Protein AF-A0A6G1G464-F1 (afdb_monomer)

Mean predicted aligned error: 13.43 Å

Structure (mmCIF, N/CA/C/O backbone):
data_AF-A0A6G1G464-F1
#
_entry.id   AF-A0A6G1G464-F1
#
loop_
_atom_site.group_PDB
_atom_site.id
_atom_site.type_symbol
_atom_site.label_atom_id
_atom_site.label_alt_id
_atom_site.label_comp_id
_atom_site.label_asym_id
_atom_site.label_entity_id
_atom_site.label_seq_id
_atom_site.pdbx_PDB_ins_code
_atom_site.Cartn_x
_atom_site.Cartn_y
_atom_site.Cartn_z
_atom_site.occupancy
_atom_site.B_iso_or_equiv
_atom_site.auth_seq_id
_atom_site.auth_comp_id
_atom_site.auth_asym_id
_atom_site.auth_atom_id
_atom_site.pdbx_PDB_model_num
ATOM 1 N N . PRO A 1 1 ? 21.364 -2.043 -36.758 1.00 43.31 1 PRO A N 1
ATOM 2 C CA . PRO A 1 1 ? 19.952 -1.992 -36.312 1.00 43.31 1 PRO A CA 1
ATOM 3 C C . PRO A 1 1 ? 19.907 -1.403 -34.903 1.00 43.31 1 PRO A C 1
ATOM 5 O O . PRO A 1 1 ? 20.450 -2.007 -33.987 1.00 43.31 1 PRO A O 1
ATOM 8 N N . PHE A 1 2 ? 19.389 -0.184 -34.764 1.00 50.81 2 PHE A N 1
ATOM 9 C CA . PHE A 1 2 ? 19.191 0.418 -33.448 1.00 50.81 2 PHE A CA 1
ATOM 10 C C . PHE A 1 2 ? 18.209 -0.473 -32.685 1.00 50.81 2 PHE A C 1
ATOM 12 O O . PHE A 1 2 ? 17.127 -0.741 -33.202 1.00 50.81 2 PHE A O 1
ATOM 19 N N . GLU A 1 3 ? 18.626 -1.008 -31.536 1.00 58.50 3 GLU A N 1
ATOM 20 C CA . GLU A 1 3 ? 17.726 -1.691 -30.607 1.00 58.50 3 GLU A CA 1
ATOM 21 C C . GLU A 1 3 ? 16.563 -0.743 -30.316 1.00 58.50 3 GLU A C 1
ATOM 23 O O . GLU A 1 3 ? 16.745 0.337 -29.752 1.00 58.50 3 GLU A O 1
ATOM 28 N N . GLU A 1 4 ? 15.377 -1.109 -30.792 1.00 61.53 4 GLU A N 1
ATOM 29 C CA . GLU A 1 4 ? 14.145 -0.390 -30.516 1.00 61.53 4 GLU A CA 1
ATOM 30 C C . GLU A 1 4 ? 13.874 -0.561 -29.020 1.00 61.53 4 GLU A C 1
ATOM 32 O O . GLU A 1 4 ? 13.492 -1.636 -28.562 1.00 61.53 4 GLU A O 1
ATOM 37 N N . TRP A 1 5 ? 14.214 0.466 -28.239 1.00 66.06 5 TRP A N 1
ATOM 38 C CA . TRP A 1 5 ? 14.063 0.456 -26.787 1.00 66.06 5 TRP A CA 1
ATOM 39 C C . TRP A 1 5 ? 12.609 0.112 -26.441 1.00 66.06 5 TRP A C 1
ATOM 41 O O . TRP A 1 5 ? 11.691 0.816 -26.866 1.00 66.06 5 TRP A O 1
ATOM 51 N N . ASP A 1 6 ? 12.385 -0.966 -25.685 1.00 66.62 6 ASP A N 1
ATOM 52 C CA . ASP A 1 6 ? 11.035 -1.433 -25.360 1.00 66.62 6 ASP A CA 1
ATOM 53 C C . ASP A 1 6 ? 10.370 -0.515 -24.315 1.00 66.62 6 ASP A C 1
ATOM 55 O O . ASP A 1 6 ? 10.453 -0.692 -23.092 1.00 66.62 6 ASP A O 1
ATOM 59 N N . TYR A 1 7 ? 9.699 0.518 -24.817 1.00 73.12 7 TYR A N 1
ATOM 60 C CA . TYR A 1 7 ? 8.900 1.439 -24.014 1.00 73.12 7 TYR A CA 1
ATOM 61 C C . TYR A 1 7 ? 7.627 0.784 -23.448 1.00 73.12 7 TYR A C 1
ATOM 63 O O . TYR A 1 7 ? 7.069 1.299 -22.472 1.00 73.12 7 TYR A O 1
ATOM 71 N N . ALA A 1 8 ? 7.172 -0.346 -24.003 1.00 78.19 8 ALA A N 1
ATOM 72 C CA . ALA A 1 8 ? 5.961 -1.029 -23.551 1.00 78.19 8 ALA A CA 1
ATOM 73 C C . ALA A 1 8 ? 6.189 -1.763 -22.221 1.00 78.19 8 ALA A C 1
ATOM 75 O O . ALA A 1 8 ? 5.332 -1.703 -21.329 1.00 78.19 8 ALA A O 1
ATOM 76 N N . GLU A 1 9 ? 7.364 -2.374 -22.032 1.00 77.06 9 GLU A N 1
ATOM 77 C CA . GLU A 1 9 ? 7.736 -2.973 -20.744 1.00 77.06 9 GLU A CA 1
ATOM 78 C C . GLU A 1 9 ? 7.755 -1.903 -19.635 1.00 77.06 9 GLU A C 1
ATOM 80 O O . GLU A 1 9 ? 7.156 -2.075 -18.570 1.00 77.06 9 GLU A O 1
ATOM 85 N N . THR A 1 10 ? 8.371 -0.748 -19.906 1.00 78.94 10 THR A N 1
ATOM 86 C CA . THR A 1 10 ? 8.463 0.366 -18.944 1.00 78.94 10 THR A CA 1
ATOM 87 C C . THR A 1 10 ? 7.087 0.932 -18.590 1.00 78.94 10 THR A C 1
ATOM 89 O O . THR A 1 10 ? 6.799 1.166 -17.413 1.00 78.94 10 THR A O 1
ATOM 92 N N . ALA A 1 11 ? 6.210 1.106 -19.583 1.00 80.19 11 ALA A N 1
ATOM 93 C CA . ALA A 1 11 ? 4.849 1.586 -19.361 1.00 80.19 11 ALA A CA 1
ATOM 94 C C . ALA A 1 11 ? 4.035 0.616 -18.487 1.00 80.19 11 ALA A C 1
ATOM 96 O O . ALA A 1 11 ? 3.333 1.049 -17.572 1.00 80.19 11 ALA A O 1
ATOM 97 N N . THR A 1 12 ? 4.175 -0.693 -18.717 1.00 84.50 12 THR A N 1
ATOM 98 C CA . THR A 1 12 ? 3.470 -1.732 -17.949 1.00 84.50 12 THR A CA 1
ATOM 99 C C . THR A 1 12 ? 3.895 -1.720 -16.480 1.00 84.50 12 THR A C 1
ATOM 101 O O . THR A 1 12 ? 3.047 -1.695 -15.587 1.00 84.50 12 THR A O 1
ATOM 104 N N . TRP A 1 13 ? 5.200 -1.644 -16.209 1.00 82.75 13 TRP A N 1
ATOM 105 C CA . TRP A 1 13 ? 5.709 -1.535 -14.838 1.00 82.75 13 TRP A CA 1
ATOM 106 C C . TRP A 1 13 ? 5.319 -0.216 -14.159 1.00 82.75 13 TRP A C 1
ATOM 108 O O . TRP A 1 13 ? 5.029 -0.212 -12.961 1.00 82.75 13 TRP A O 1
ATOM 118 N N . GLY A 1 14 ? 5.253 0.884 -14.914 1.00 82.31 14 GLY A N 1
ATOM 119 C CA . GLY A 1 14 ? 4.756 2.167 -14.413 1.00 82.31 14 GLY A CA 1
ATOM 120 C C . GLY A 1 14 ? 3.313 2.074 -13.912 1.00 82.31 14 GLY A C 1
ATOM 121 O O . GLY A 1 14 ? 3.015 2.528 -12.807 1.00 82.31 14 GLY A O 1
ATOM 122 N N . TRP A 1 15 ? 2.434 1.413 -14.670 1.00 85.62 15 TRP A N 1
ATOM 123 C CA . TRP A 1 15 ? 1.046 1.170 -14.260 1.00 85.62 15 TRP A CA 1
ATOM 124 C C . TRP A 1 15 ? 0.933 0.278 -13.024 1.00 85.62 15 TRP A C 1
ATOM 126 O O . TRP A 1 15 ? 0.139 0.573 -12.131 1.00 85.62 15 TRP A O 1
ATOM 136 N N . VAL A 1 16 ? 1.749 -0.774 -12.936 1.00 86.00 16 VAL A N 1
ATOM 137 C CA . VAL A 1 16 ? 1.794 -1.656 -11.760 1.00 86.00 16 VAL A CA 1
ATOM 138 C C . VAL A 1 16 ? 2.150 -0.853 -10.505 1.00 86.00 16 VAL A C 1
ATOM 140 O O . VAL A 1 16 ? 1.413 -0.895 -9.519 1.00 86.00 16 VAL A O 1
ATOM 143 N N . ILE A 1 17 ? 3.219 -0.053 -10.554 1.00 82.38 17 ILE A N 1
ATOM 144 C CA . ILE A 1 17 ? 3.641 0.794 -9.427 1.00 82.38 17 ILE A CA 1
ATOM 145 C C . ILE A 1 17 ? 2.571 1.829 -9.079 1.00 82.38 17 ILE A C 1
ATOM 147 O O . ILE A 1 17 ? 2.306 2.055 -7.896 1.00 82.38 17 ILE A O 1
ATOM 151 N N . LEU A 1 18 ? 1.935 2.435 -10.084 1.00 86.38 18 LEU A N 1
ATOM 152 C CA . LEU A 1 18 ? 0.876 3.416 -9.871 1.00 86.38 18 LEU A CA 1
ATOM 153 C C . LEU A 1 18 ? -0.298 2.799 -9.102 1.00 86.38 18 LEU A C 1
ATOM 155 O O . LEU A 1 18 ? -0.712 3.349 -8.083 1.00 86.38 18 LEU A O 1
ATOM 159 N N . ILE A 1 19 ? -0.789 1.635 -9.538 1.00 88.25 19 ILE A N 1
ATOM 160 C CA . ILE A 1 19 ? -1.891 0.925 -8.875 1.00 88.25 19 ILE A CA 1
ATOM 161 C C . ILE A 1 19 ? -1.505 0.559 -7.441 1.00 88.25 19 ILE A C 1
ATOM 163 O O . ILE A 1 19 ? -2.265 0.826 -6.512 1.00 88.25 19 ILE A O 1
ATOM 167 N N . LEU A 1 20 ? -0.314 -0.003 -7.238 1.00 86.38 20 LEU A N 1
ATOM 168 C CA . LEU A 1 20 ? 0.144 -0.412 -5.909 1.00 86.38 20 LEU A CA 1
ATOM 169 C C . LEU A 1 20 ? 0.310 0.781 -4.959 1.00 86.38 20 LEU A C 1
ATOM 171 O O . LEU A 1 20 ? -0.068 0.694 -3.793 1.00 86.38 20 LEU A O 1
ATOM 175 N N . THR A 1 21 ? 0.795 1.917 -5.459 1.00 83.06 21 THR A N 1
ATOM 176 C CA . THR A 1 21 ? 0.892 3.162 -4.681 1.00 83.06 21 THR A CA 1
ATOM 177 C C . THR A 1 21 ? -0.489 3.659 -4.260 1.00 83.06 21 THR A C 1
ATOM 179 O O . THR A 1 21 ? -0.692 4.028 -3.103 1.00 83.06 21 THR A O 1
ATOM 182 N N . TRP A 1 22 ? -1.460 3.613 -5.17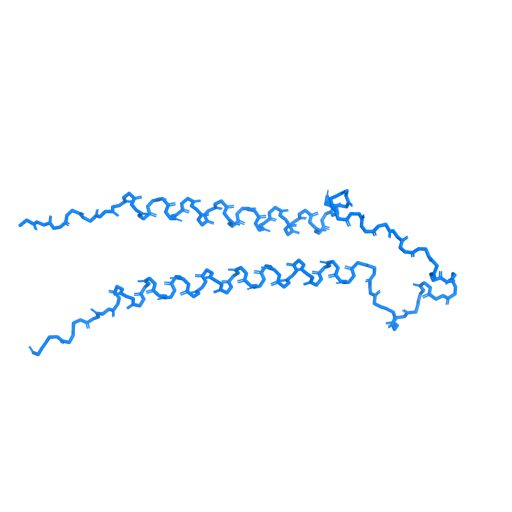2 1.00 86.31 22 TRP A N 1
ATOM 183 C CA . TRP A 1 22 ? -2.843 3.977 -4.874 1.00 86.31 22 TRP A CA 1
ATOM 184 C C . TRP A 1 22 ? -3.485 3.052 -3.843 1.00 86.31 22 TRP A C 1
ATOM 186 O O . TRP A 1 22 ? -4.161 3.539 -2.939 1.00 86.31 22 TRP A O 1
ATOM 196 N N . VAL A 1 23 ? -3.243 1.742 -3.925 1.00 86.25 23 VAL A N 1
ATOM 197 C CA . VAL A 1 23 ? -3.732 0.779 -2.928 1.00 86.25 23 VAL A CA 1
ATOM 198 C C . VAL A 1 23 ? -3.161 1.098 -1.548 1.00 86.25 23 VAL A C 1
ATOM 200 O O . VAL A 1 23 ? -3.925 1.203 -0.592 1.00 86.25 23 VAL A O 1
ATOM 203 N N . VAL A 1 24 ? -1.848 1.328 -1.437 1.00 82.56 24 VAL A N 1
ATOM 204 C CA . VAL A 1 24 ? -1.213 1.698 -0.158 1.00 82.56 24 VAL A CA 1
ATOM 205 C C . VAL A 1 24 ? -1.789 3.003 0.390 1.00 82.56 24 VAL A C 1
ATOM 207 O O . VAL A 1 24 ? -2.085 3.086 1.581 1.00 82.56 24 VAL A O 1
ATOM 210 N N . PHE A 1 25 ? -2.001 4.004 -0.464 1.00 80.81 25 PHE A N 1
ATOM 211 C CA . PHE A 1 25 ? -2.601 5.274 -0.062 1.00 80.81 25 PHE A CA 1
ATOM 212 C C .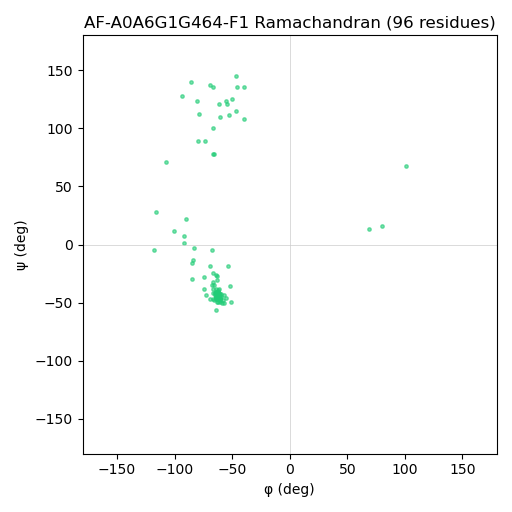 PHE A 1 25 ? -4.041 5.108 0.443 1.00 80.81 25 PHE A C 1
ATOM 214 O O . PHE A 1 25 ? -4.378 5.626 1.506 1.00 80.81 25 PHE A O 1
ATOM 221 N N . ILE A 1 26 ? -4.878 4.358 -0.278 1.00 85.94 26 ILE A N 1
ATOM 222 C CA . ILE A 1 26 ? -6.276 4.095 0.090 1.00 85.94 26 ILE A CA 1
ATOM 223 C C . ILE A 1 26 ? -6.346 3.300 1.399 1.00 85.94 26 ILE A C 1
ATOM 225 O O . ILE A 1 26 ? -7.111 3.659 2.296 1.00 85.94 26 ILE A O 1
ATOM 229 N N . VAL A 1 27 ? -5.510 2.270 1.556 1.00 82.88 27 VAL A N 1
ATOM 230 C CA . VAL A 1 27 ? -5.431 1.486 2.795 1.00 82.88 27 VAL A CA 1
ATOM 231 C C . VAL A 1 27 ? -4.946 2.358 3.960 1.00 82.88 27 VAL A C 1
ATOM 233 O O . VAL A 1 27 ? -5.572 2.345 5.019 1.00 82.88 27 VAL A O 1
ATOM 236 N N . GLY A 1 28 ? -3.909 3.178 3.764 1.00 80.56 28 GLY A N 1
ATOM 237 C CA . GLY A 1 28 ? -3.375 4.082 4.788 1.00 80.56 28 GLY A CA 1
ATOM 238 C C . GLY A 1 28 ? -4.372 5.161 5.218 1.00 80.56 28 GLY A C 1
ATOM 239 O O . GLY A 1 28 ? -4.732 5.237 6.392 1.00 80.56 28 GLY A O 1
ATOM 240 N N . MET A 1 29 ? -4.884 5.954 4.273 1.00 78.62 29 MET A N 1
ATOM 241 C CA . MET A 1 29 ? -5.871 7.005 4.563 1.00 78.62 29 MET A CA 1
ATOM 242 C C . MET A 1 29 ? -7.178 6.434 5.113 1.00 78.62 29 MET A C 1
ATOM 244 O O . MET A 1 29 ? -7.727 6.974 6.070 1.00 78.62 29 MET A O 1
ATOM 248 N N . GLY A 1 30 ? -7.665 5.325 4.552 1.00 81.62 30 GLY A N 1
ATOM 249 C CA . GLY A 1 30 ? -8.860 4.661 5.066 1.00 81.62 30 GLY A CA 1
ATOM 250 C C . GLY A 1 30 ? -8.666 4.109 6.481 1.00 81.62 30 GLY A C 1
ATOM 251 O O . GLY A 1 30 ? -9.635 4.045 7.231 1.00 81.62 30 GLY A O 1
ATOM 252 N N . SER A 1 31 ? -7.430 3.781 6.887 1.00 75.62 31 SER A N 1
ATOM 253 C CA . SER A 1 31 ? -7.127 3.368 8.265 1.00 75.62 31 SER A CA 1
ATOM 254 C C . SER A 1 31 ? -7.187 4.554 9.225 1.00 75.62 31 SER A C 1
ATOM 256 O O . SER A 1 31 ? -7.818 4.446 10.271 1.00 75.62 31 SER A O 1
ATOM 258 N N . CYS A 1 32 ? -6.634 5.713 8.846 1.00 74.19 32 CYS A N 1
ATOM 259 C CA . CYS A 1 32 ? -6.741 6.939 9.650 1.00 74.19 32 CYS A CA 1
ATOM 260 C C . CYS A 1 32 ? -8.191 7.427 9.808 1.00 74.19 32 CYS A C 1
ATOM 262 O O . CYS A 1 32 ? -8.527 8.044 10.813 1.00 74.19 32 CYS A O 1
ATOM 264 N N . LEU A 1 33 ? -9.042 7.161 8.812 1.00 78.19 33 LEU A N 1
ATOM 265 C CA . LEU A 1 33 ? -10.460 7.530 8.806 1.00 78.19 33 LEU A CA 1
ATOM 266 C C . LEU A 1 33 ? -11.384 6.428 9.367 1.00 78.19 33 LEU A C 1
ATOM 268 O O . LEU A 1 33 ? -12.599 6.604 9.359 1.00 78.19 33 LEU A O 1
A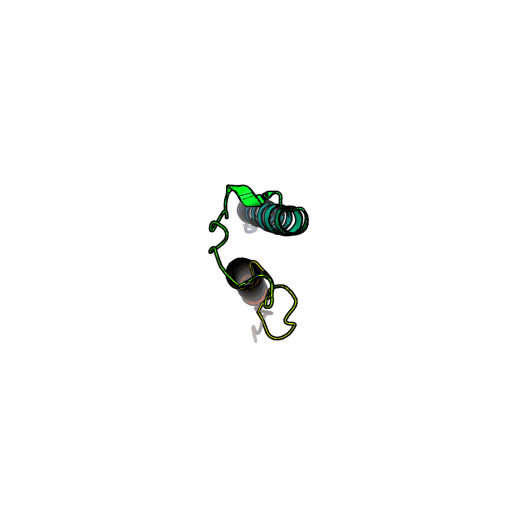TOM 272 N N . GLY A 1 34 ? -10.842 5.288 9.818 1.00 72.75 34 GLY A N 1
ATOM 273 C CA . GLY A 1 34 ? -11.624 4.177 10.384 1.00 72.75 34 GLY A CA 1
ATOM 274 C C . GLY A 1 34 ? -12.520 3.423 9.386 1.00 72.75 34 GLY A C 1
ATOM 275 O O . GLY A 1 34 ? -13.367 2.626 9.791 1.00 72.75 34 GLY A O 1
ATOM 276 N N . VAL A 1 35 ? -12.334 3.635 8.078 1.00 80.06 35 VAL A N 1
ATOM 277 C CA . VAL A 1 35 ? -13.174 3.085 6.992 1.00 80.06 35 VAL A CA 1
ATOM 278 C C . VAL A 1 35 ? -13.055 1.565 6.883 1.00 80.06 35 VAL A C 1
ATOM 280 O O . VAL A 1 35 ? -13.972 0.904 6.407 1.00 80.06 35 VAL A O 1
ATOM 283 N N . TRP A 1 36 ? -11.941 0.995 7.340 1.00 77.25 36 TRP A N 1
ATOM 284 C CA . TRP A 1 36 ? -11.687 -0.445 7.287 1.00 77.25 36 TRP A CA 1
ATOM 285 C C . TRP A 1 36 ? -12.135 -1.215 8.531 1.00 77.25 36 TRP A C 1
ATOM 287 O O . TRP A 1 36 ? -11.844 -2.403 8.635 1.00 77.25 36 TRP A O 1
ATOM 297 N N . SER A 1 37 ? -12.834 -0.562 9.463 1.00 71.12 37 SER A N 1
ATOM 298 C CA . SER A 1 37 ? -13.334 -1.178 10.701 1.00 71.12 37 SER A CA 1
ATOM 299 C C . SER A 1 37 ? -14.130 -2.461 10.457 1.00 71.12 37 SER A C 1
ATOM 301 O O . SER A 1 37 ? -13.961 -3.405 11.203 1.00 71.12 37 SER A O 1
ATOM 303 N N . TRP A 1 38 ? -14.906 -2.552 9.374 1.00 77.12 38 TRP A N 1
ATOM 304 C CA . TRP A 1 38 ? -15.662 -3.756 8.993 1.00 77.12 38 TRP A CA 1
ATOM 305 C C . TRP A 1 38 ? -14.802 -4.887 8.405 1.00 77.12 38 TRP A C 1
ATOM 307 O O . TRP A 1 38 ? -15.181 -6.052 8.469 1.00 77.12 38 TRP A O 1
ATOM 317 N N . ALA A 1 39 ? -13.674 -4.551 7.773 1.00 75.81 39 ALA A N 1
ATOM 318 C CA . ALA A 1 39 ? -12.782 -5.524 7.140 1.00 75.81 39 ALA A C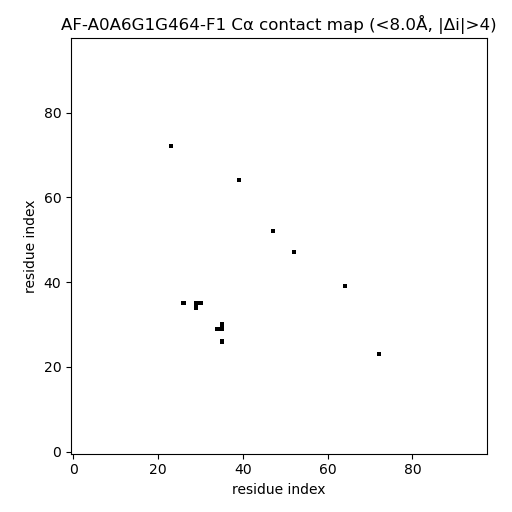A 1
ATOM 319 C C . ALA A 1 39 ? -11.795 -6.110 8.155 1.00 75.81 39 ALA A C 1
ATOM 321 O O . ALA A 1 39 ? -11.364 -7.254 8.021 1.00 75.81 39 ALA A O 1
ATOM 322 N N . TRP A 1 40 ? -11.456 -5.313 9.169 1.00 68.50 40 TRP A N 1
ATOM 323 C CA . TRP A 1 40 ? -10.531 -5.657 10.243 1.00 68.50 40 TRP A CA 1
ATOM 324 C C . TRP A 1 40 ? -11.220 -5.694 11.606 1.00 68.50 40 TRP A C 1
ATOM 326 O O . TRP A 1 40 ? -10.553 -5.440 12.607 1.00 68.50 40 TRP A O 1
ATOM 336 N N . ASP A 1 41 ? -12.525 -5.985 11.647 1.00 65.44 41 ASP A N 1
ATOM 337 C CA . ASP A 1 41 ? -13.290 -6.134 12.888 1.00 65.44 41 ASP A CA 1
ATOM 338 C C . ASP A 1 41 ? -12.790 -7.372 13.646 1.00 65.44 41 ASP A C 1
ATOM 340 O O . ASP A 1 41 ? -13.339 -8.474 13.575 1.00 65.44 41 ASP A O 1
ATOM 344 N N . VAL A 1 42 ? -11.654 -7.218 14.319 1.00 56.12 42 VAL A N 1
ATOM 345 C CA . VAL A 1 42 ? -11.206 -8.126 15.361 1.00 56.12 42 VAL A CA 1
ATOM 346 C C . VAL A 1 42 ? -12.020 -7.690 16.562 1.00 56.12 42 VAL A C 1
ATOM 348 O O . VAL A 1 42 ? -11.609 -6.758 17.249 1.00 56.12 42 VAL A O 1
ATOM 351 N N . GLY A 1 43 ? -13.212 -8.281 16.705 1.00 52.72 43 GLY A N 1
ATOM 352 C CA . GLY A 1 43 ? -14.219 -7.849 17.672 1.00 52.72 43 GLY A CA 1
ATOM 353 C C . GLY A 1 43 ? -13.587 -7.456 18.999 1.00 52.72 43 GLY A C 1
ATOM 354 O O . GLY A 1 43 ? -12.673 -8.150 19.454 1.00 52.72 43 GLY A O 1
ATOM 355 N N . GLU A 1 44 ? -14.040 -6.328 19.563 1.00 55.38 44 GLU A N 1
ATOM 356 C CA . GLU A 1 44 ? -13.582 -5.814 20.854 1.00 55.38 44 GLU A CA 1
ATOM 357 C C . GLU A 1 44 ? -13.419 -6.998 21.792 1.00 55.38 44 GLU A C 1
ATOM 359 O O . GLU A 1 44 ? -14.414 -7.627 22.139 1.00 55.38 44 GLU A O 1
ATOM 364 N N . THR A 1 45 ? -12.187 -7.390 22.125 1.00 52.00 45 THR A N 1
ATOM 365 C CA . THR A 1 45 ? -11.990 -8.435 23.125 1.00 52.00 45 THR A CA 1
ATOM 366 C C . THR A 1 45 ? -12.627 -7.889 24.392 1.00 52.00 45 THR A C 1
ATOM 368 O O . THR A 1 45 ? -12.090 -6.913 24.928 1.00 52.00 45 THR A O 1
ATOM 371 N N . PRO A 1 46 ? -13.769 -8.425 24.864 1.00 58.59 46 PRO A N 1
ATOM 372 C CA . PRO A 1 46 ? -14.414 -7.820 26.002 1.00 58.59 46 PRO A CA 1
ATOM 373 C C . PRO A 1 46 ? -13.541 -8.054 27.228 1.00 58.59 46 PRO A C 1
ATOM 375 O O . PRO A 1 46 ? -13.081 -9.173 27.468 1.00 58.59 46 PRO A O 1
ATOM 378 N N . TYR A 1 47 ? -13.428 -6.990 28.019 1.00 53.50 47 TYR A N 1
ATOM 379 C CA . TYR A 1 47 ? -13.080 -6.974 29.435 1.00 53.50 47 TYR A CA 1
ATOM 380 C C . TYR A 1 47 ? -11.632 -6.617 29.801 1.00 53.50 47 TYR A C 1
ATOM 382 O O . TYR A 1 47 ? -10.910 -7.400 30.419 1.00 53.50 47 TYR A O 1
ATOM 390 N N . ALA A 1 48 ? -11.260 -5.359 29.554 1.00 56.53 48 ALA A N 1
ATOM 391 C CA . ALA A 1 48 ? -10.609 -4.617 30.628 1.00 56.53 48 ALA A CA 1
ATOM 392 C C . AL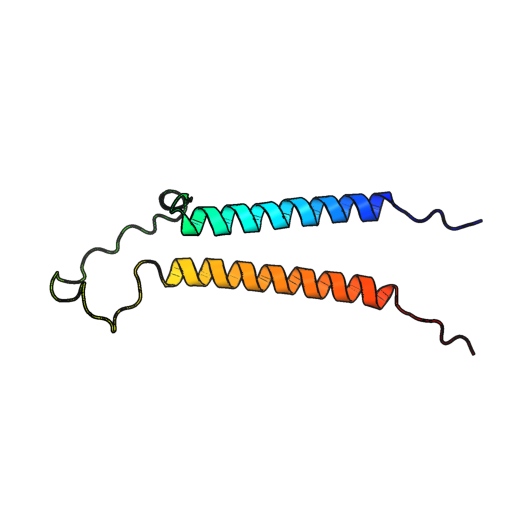A A 1 48 ? -11.730 -4.099 31.557 1.00 56.53 48 ALA A C 1
ATOM 394 O O . ALA A 1 48 ? -12.661 -3.459 31.069 1.00 56.53 48 ALA A O 1
ATOM 395 N N . PRO A 1 49 ? -11.715 -4.422 32.861 1.00 59.00 49 PRO A N 1
ATOM 396 C CA . PRO A 1 49 ? -12.566 -3.768 33.849 1.00 59.00 49 PRO A CA 1
ATOM 397 C C . PRO A 1 49 ? -12.529 -2.237 33.670 1.00 59.00 49 PRO A C 1
ATOM 399 O O . PRO A 1 49 ? -11.450 -1.721 33.378 1.00 59.00 49 PRO A O 1
ATOM 402 N N . PRO A 1 50 ? -13.635 -1.501 33.896 1.00 60.47 50 PRO A N 1
ATOM 403 C CA . PRO A 1 50 ? -13.719 -0.042 33.692 1.00 60.47 50 PRO A CA 1
ATOM 404 C C . PRO A 1 50 ? -12.633 0.777 34.413 1.00 60.47 50 PRO A C 1
ATOM 406 O O . PRO A 1 50 ? -12.368 1.921 34.078 1.00 60.47 50 PRO A O 1
ATOM 409 N N . GLU A 1 51 ? -11.990 0.187 35.419 1.00 57.06 51 GLU A N 1
ATOM 410 C CA . GLU A 1 51 ? -10.878 0.761 36.179 1.00 57.06 51 GLU A CA 1
ATOM 411 C C . GLU A 1 51 ? -9.489 0.612 35.527 1.00 57.06 51 GLU A C 1
ATOM 413 O O . GLU A 1 51 ? -8.512 1.133 36.059 1.00 57.06 51 GLU A O 1
ATOM 418 N N . LEU A 1 52 ? -9.391 -0.057 34.375 1.00 52.50 52 LEU A N 1
ATOM 419 C CA . LEU A 1 52 ? -8.158 -0.218 33.598 1.00 52.50 52 LEU A CA 1
ATOM 420 C C . LEU A 1 52 ? -8.240 0.411 32.193 1.00 52.50 52 LEU A C 1
ATOM 422 O O . LEU A 1 52 ? -7.227 0.449 31.509 1.00 52.50 52 LEU A O 1
ATOM 426 N N . GLU A 1 53 ? -9.390 0.942 31.760 1.00 54.53 53 GLU A N 1
ATOM 427 C CA . GLU A 1 53 ? -9.538 1.608 30.446 1.00 54.53 53 GLU A CA 1
ATOM 428 C C . GLU A 1 53 ? -8.667 2.872 30.294 1.00 54.53 53 GLU A C 1
ATOM 430 O O . GLU A 1 53 ? -8.242 3.187 29.184 1.00 54.53 53 GLU A O 1
ATOM 435 N N . ASP A 1 54 ? -8.344 3.548 31.404 1.00 58.50 54 ASP A N 1
ATOM 436 C CA . ASP A 1 54 ? -7.523 4.769 31.445 1.00 58.50 54 ASP A CA 1
ATOM 437 C C . ASP A 1 54 ? -6.057 4.519 31.864 1.00 58.50 54 ASP A C 1
ATOM 439 O O . ASP A 1 54 ? -5.324 5.467 32.158 1.00 58.50 54 ASP A O 1
ATOM 443 N N . ASP A 1 55 ? -5.595 3.262 31.920 1.00 62.31 55 ASP A N 1
ATOM 444 C CA . ASP A 1 55 ? -4.210 2.956 32.298 1.00 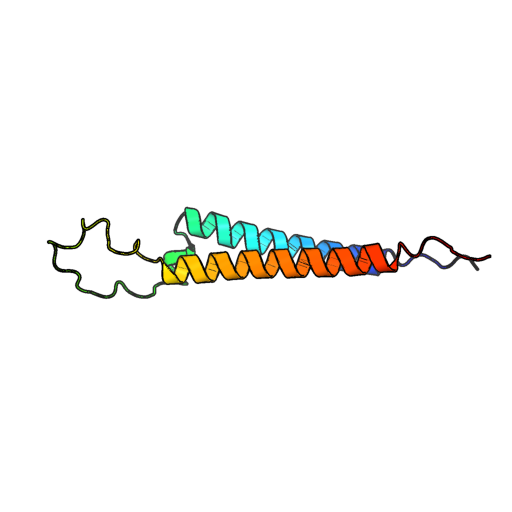62.31 55 ASP A CA 1
ATOM 445 C C . ASP A 1 55 ? -3.242 3.205 31.114 1.00 62.31 55 ASP A C 1
ATOM 447 O O . ASP A 1 55 ? -3.247 2.450 30.136 1.00 62.31 55 ASP A O 1
ATOM 451 N N . PRO A 1 56 ? -2.349 4.217 31.189 1.00 62.44 56 PRO A N 1
ATOM 452 C CA . PRO A 1 56 ? -1.409 4.552 30.117 1.00 62.44 56 PRO A CA 1
ATOM 453 C C . PRO A 1 56 ? -0.325 3.485 29.885 1.00 62.44 56 PRO A C 1
ATOM 455 O O . PRO A 1 56 ? 0.489 3.632 28.970 1.00 62.44 56 PRO A O 1
ATOM 458 N N . THR A 1 57 ? -0.265 2.435 30.709 1.00 62.50 57 THR A N 1
ATOM 459 C CA . THR A 1 57 ? 0.621 1.283 30.496 1.00 62.50 57 THR A CA 1
ATOM 460 C C . THR A 1 57 ? 0.031 0.238 29.545 1.00 62.50 57 THR A C 1
ATOM 462 O O . THR A 1 57 ? 0.773 -0.627 29.066 1.00 62.50 57 THR A O 1
ATOM 465 N N . LEU A 1 58 ? -1.268 0.320 29.229 1.00 58.56 58 LEU A N 1
ATOM 466 C CA . LEU A 1 58 ? -1.929 -0.610 28.321 1.00 58.56 58 LEU A CA 1
ATOM 467 C C . LEU A 1 58 ? -1.771 -0.182 26.851 1.00 58.56 58 LEU A C 1
ATOM 469 O O . LEU A 1 58 ? -1.831 1.004 26.519 1.00 58.56 58 LEU A O 1
ATOM 473 N N . PRO A 1 59 ? -1.547 -1.140 25.933 1.00 62.66 59 PRO A N 1
ATOM 474 C CA . PRO A 1 59 ? -1.382 -0.836 24.519 1.00 62.66 59 PRO A CA 1
ATOM 475 C C . PRO A 1 59 ? -2.684 -0.295 23.907 1.00 62.66 59 PRO A C 1
ATOM 477 O O . PRO A 1 59 ? -3.757 -0.854 24.120 1.00 62.66 59 PRO A O 1
ATOM 480 N N . ILE A 1 60 ? -2.555 0.770 23.104 1.00 65.44 60 ILE A N 1
ATOM 481 C CA . ILE A 1 60 ? -3.639 1.432 22.356 1.00 65.44 60 ILE A CA 1
ATOM 482 C C . ILE A 1 60 ? -4.530 0.391 21.659 1.00 65.44 60 ILE A C 1
ATOM 484 O O . ILE A 1 60 ? -4.025 -0.541 21.026 1.00 65.44 60 ILE A O 1
ATOM 488 N N . VAL A 1 61 ? -5.853 0.566 21.744 1.00 65.50 61 VAL A N 1
ATOM 489 C CA . VAL A 1 61 ? -6.842 -0.308 21.091 1.00 65.50 61 VAL A CA 1
ATOM 490 C C . VAL A 1 61 ? -6.478 -0.495 19.615 1.00 65.50 61 VAL A C 1
ATOM 492 O O . VAL A 1 61 ? -6.262 0.469 18.883 1.00 65.50 61 VAL A O 1
ATOM 495 N N . GLY A 1 62 ? -6.355 -1.751 19.178 1.00 68.25 62 GLY A N 1
ATOM 496 C CA . GLY A 1 62 ? -5.948 -2.070 17.806 1.00 68.25 62 GLY A CA 1
ATOM 497 C C . GLY A 1 62 ? -4.439 -1.984 17.527 1.00 68.25 62 GLY A C 1
ATOM 498 O O . GLY A 1 62 ? -4.050 -1.996 16.359 1.00 68.25 62 GLY A O 1
ATOM 499 N N . TYR A 1 63 ? -3.574 -1.959 18.552 1.00 70.44 63 TYR A N 1
ATOM 500 C CA . TYR A 1 63 ? -2.109 -1.930 18.403 1.00 70.44 63 TYR A CA 1
ATOM 501 C C . TYR A 1 63 ? -1.559 -3.018 17.470 1.00 70.44 63 TYR A C 1
ATOM 503 O O . TYR A 1 63 ? -0.795 -2.709 16.559 1.00 70.44 63 TYR A O 1
ATOM 511 N 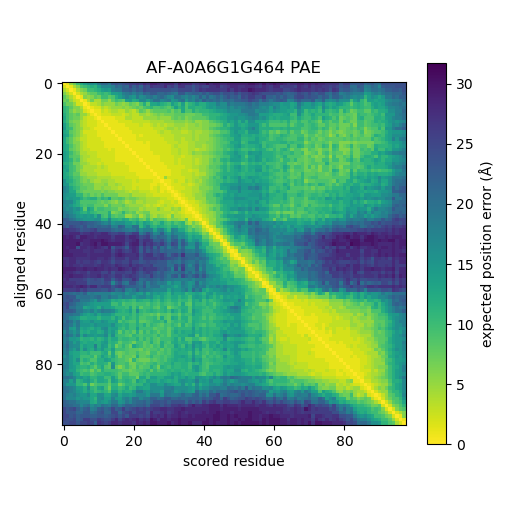N . TYR A 1 64 ? -1.954 -4.283 17.654 1.00 71.88 64 TYR A N 1
ATOM 512 C CA . TYR A 1 64 ? -1.462 -5.389 16.822 1.00 71.88 64 TYR A CA 1
ATOM 513 C C . TYR A 1 64 ? -1.928 -5.292 15.355 1.00 71.88 64 TYR A C 1
ATOM 515 O O . TYR A 1 64 ? -1.073 -5.394 14.472 1.00 71.88 64 TYR A O 1
ATOM 523 N N . PRO A 1 65 ? -3.220 -5.032 15.053 1.00 71.94 65 PRO A N 1
ATOM 524 C CA . PRO A 1 65 ? -3.665 -4.713 13.694 1.00 71.94 65 PRO A CA 1
ATOM 525 C C . PRO A 1 65 ? -2.914 -3.533 13.067 1.00 71.94 65 PRO A C 1
ATOM 527 O O . PRO A 1 65 ? -2.439 -3.635 11.935 1.00 71.94 65 PRO A O 1
ATOM 530 N N . ALA A 1 66 ? -2.743 -2.436 13.811 1.00 73.25 66 ALA A N 1
ATOM 531 C CA . ALA A 1 66 ? -2.020 -1.262 13.335 1.00 73.25 66 ALA A CA 1
ATOM 532 C C . ALA A 1 66 ? -0.554 -1.595 13.018 1.00 73.25 66 ALA A C 1
ATOM 534 O O . ALA A 1 66 ? -0.050 -1.212 11.963 1.00 73.25 66 ALA A O 1
ATOM 535 N N . LEU A 1 67 ? 0.115 -2.366 13.880 1.00 72.69 67 LEU A N 1
ATOM 536 C CA . LEU A 1 67 ? 1.486 -2.829 13.662 1.00 72.69 67 LEU A CA 1
ATOM 537 C C . LEU A 1 67 ? 1.619 -3.716 12.429 1.00 72.69 67 LEU A C 1
ATOM 539 O O . LEU A 1 67 ? 2.580 -3.561 11.678 1.00 72.69 67 LEU A O 1
ATOM 543 N N . LEU A 1 68 ? 0.679 -4.637 12.212 1.00 77.44 68 LEU A N 1
ATOM 544 C CA . LEU A 1 68 ? 0.685 -5.520 11.045 1.00 77.44 68 LEU A CA 1
ATOM 545 C C . LEU A 1 68 ? 0.537 -4.724 9.746 1.00 77.44 68 LEU A C 1
ATOM 547 O O . LEU A 1 68 ? 1.281 -4.965 8.791 1.00 77.44 68 LEU A O 1
ATOM 551 N N . ILE A 1 69 ? -0.359 -3.737 9.723 1.00 76.06 69 ILE A N 1
ATOM 552 C CA . ILE A 1 69 ? -0.554 -2.855 8.566 1.00 76.06 69 ILE A CA 1
ATOM 553 C C . ILE A 1 69 ? 0.696 -2.000 8.339 1.00 76.06 69 ILE A C 1
ATOM 555 O O . ILE A 1 69 ? 1.222 -1.963 7.226 1.00 76.06 69 ILE A O 1
ATOM 559 N N . LEU A 1 70 ? 1.228 -1.374 9.391 1.00 79.75 70 LEU A N 1
ATOM 560 C CA . LEU A 1 70 ? 2.415 -0.522 9.299 1.00 79.75 70 LEU A CA 1
ATOM 561 C C . LEU A 1 70 ? 3.644 -1.311 8.818 1.00 79.75 70 LEU A C 1
ATOM 563 O O . LEU A 1 70 ? 4.395 -0.845 7.959 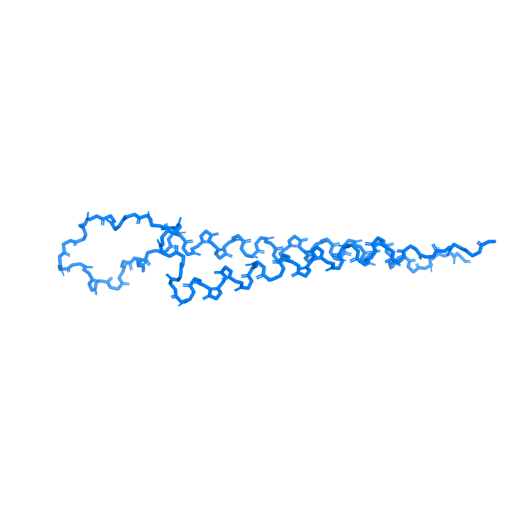1.00 79.75 70 LEU A O 1
ATOM 567 N N . SER A 1 71 ? 3.816 -2.533 9.325 1.00 79.25 71 SER A N 1
ATOM 568 C CA . SER A 1 71 ? 4.905 -3.436 8.933 1.00 79.25 71 SER A CA 1
ATOM 569 C C . SER A 1 71 ? 4.759 -3.893 7.483 1.00 79.25 71 SER A C 1
ATOM 571 O O . SER A 1 71 ? 5.749 -3.948 6.756 1.00 79.25 71 SER A O 1
ATOM 573 N N . SER A 1 72 ? 3.529 -4.155 7.032 1.00 80.19 72 SER A N 1
ATOM 574 C CA . SER A 1 72 ? 3.234 -4.510 5.638 1.00 80.19 72 SER A CA 1
ATOM 575 C C . SER A 1 72 ? 3.544 -3.357 4.681 1.00 80.19 72 SER A C 1
ATOM 577 O O . SER A 1 72 ? 4.153 -3.577 3.635 1.00 80.19 72 SER A O 1
ATOM 579 N N . VAL A 1 73 ? 3.202 -2.119 5.055 1.00 80.06 73 VAL A N 1
ATOM 580 C CA . VAL A 1 73 ? 3.547 -0.916 4.277 1.00 80.06 73 VAL A CA 1
ATOM 581 C C . VAL A 1 73 ? 5.063 -0.722 4.210 1.00 80.06 73 VAL A C 1
ATOM 583 O O . VAL A 1 73 ? 5.599 -0.489 3.127 1.00 80.06 73 VAL A O 1
ATOM 586 N N . MET A 1 74 ? 5.776 -0.871 5.330 1.00 82.62 74 MET A N 1
ATOM 587 C CA . MET A 1 74 ? 7.238 -0.753 5.338 1.00 82.62 74 MET A CA 1
ATOM 588 C C . MET A 1 74 ? 7.929 -1.847 4.518 1.00 82.62 74 MET A C 1
ATOM 590 O O . MET A 1 74 ? 8.851 -1.550 3.755 1.00 82.62 74 MET A O 1
ATOM 594 N N . ALA A 1 75 ? 7.461 -3.093 4.610 1.00 80.94 75 ALA A N 1
ATOM 595 C CA . ALA A 1 75 ? 7.956 -4.189 3.780 1.00 80.94 75 ALA A CA 1
ATOM 596 C C . ALA A 1 75 ? 7.694 -3.932 2.286 1.00 80.94 75 ALA A C 1
ATOM 598 O O . ALA A 1 75 ? 8.561 -4.189 1.451 1.00 80.94 75 ALA A O 1
ATOM 599 N N . TRP A 1 76 ? 6.534 -3.367 1.940 1.00 82.88 76 TRP A N 1
ATOM 600 C CA . TRP A 1 76 ? 6.204 -2.994 0.566 1.00 82.88 76 TRP A CA 1
ATOM 601 C C . TRP A 1 76 ? 7.146 -1.921 0.006 1.00 82.88 76 TRP A C 1
ATOM 603 O O . TRP A 1 76 ? 7.724 -2.098 -1.071 1.00 82.88 76 TRP A O 1
ATOM 613 N N . VAL A 1 77 ? 7.355 -0.834 0.757 1.00 83.44 77 VAL A N 1
ATOM 614 C CA . VAL A 1 77 ? 8.298 0.236 0.388 1.00 83.44 77 VAL A CA 1
ATOM 615 C C . VAL A 1 77 ? 9.699 -0.334 0.183 1.00 83.44 77 VAL A C 1
ATOM 617 O O . VAL A 1 77 ? 10.347 -0.022 -0.815 1.00 83.44 77 VAL A O 1
ATOM 620 N N . TRP A 1 78 ? 10.145 -1.220 1.076 1.00 84.94 78 TRP A N 1
ATOM 621 C CA . TRP A 1 78 ? 11.437 -1.889 0.954 1.00 84.94 78 TRP A CA 1
ATOM 622 C C . TRP A 1 78 ? 11.566 -2.678 -0.353 1.00 84.94 78 TRP A C 1
ATOM 624 O O . TRP A 1 78 ? 12.565 -2.537 -1.061 1.00 84.94 78 TRP A O 1
ATOM 634 N N . VAL A 1 79 ? 10.562 -3.489 -0.702 1.00 85.19 79 VAL A N 1
ATOM 635 C CA . VAL A 1 79 ? 10.566 -4.288 -1.939 1.00 85.19 79 VAL A CA 1
ATOM 636 C C . VAL A 1 79 ? 10.636 -3.389 -3.172 1.00 85.19 79 VAL A C 1
ATOM 638 O O . VAL A 1 79 ? 11.431 -3.673 -4.071 1.00 85.19 79 VAL A O 1
ATOM 641 N N . ILE A 1 80 ? 9.879 -2.285 -3.207 1.00 83.69 80 ILE A N 1
ATOM 642 C CA . ILE A 1 80 ? 9.958 -1.324 -4.316 1.00 83.69 80 ILE A CA 1
ATOM 643 C C . ILE A 1 80 ? 11.351 -0.705 -4.394 1.00 83.69 80 ILE A C 1
ATOM 645 O O . ILE A 1 80 ? 11.946 -0.712 -5.468 1.00 83.69 80 ILE A O 1
ATOM 649 N N . VAL A 1 81 ? 11.899 -0.206 -3.285 1.00 83.69 81 VAL A N 1
ATOM 650 C CA . VAL A 1 81 ? 13.230 0.424 -3.275 1.00 83.69 81 VAL A CA 1
ATOM 651 C C . VAL A 1 81 ? 14.306 -0.561 -3.738 1.00 83.69 81 VAL A C 1
ATOM 653 O O . VAL A 1 81 ? 15.148 -0.204 -4.562 1.00 83.69 81 VAL A O 1
ATOM 656 N N . ALA A 1 82 ? 14.254 -1.814 -3.283 1.00 81.75 82 ALA A N 1
ATOM 657 C CA . ALA A 1 82 ? 15.180 -2.857 -3.712 1.00 81.75 82 ALA A CA 1
ATOM 658 C C . ALA A 1 82 ? 15.025 -3.195 -5.206 1.00 81.75 82 ALA A C 1
ATOM 660 O O . ALA A 1 82 ? 16.022 -3.318 -5.920 1.00 81.75 82 ALA A O 1
ATOM 661 N N . TRP A 1 83 ? 13.789 -3.310 -5.701 1.00 84.19 83 TRP A N 1
ATOM 662 C CA . TRP A 1 83 ? 13.504 -3.583 -7.112 1.00 84.19 83 TRP A CA 1
ATOM 663 C C . TRP A 1 83 ? 13.975 -2.443 -8.022 1.00 84.19 83 TRP A C 1
ATOM 665 O O . TRP A 1 83 ? 14.674 -2.678 -9.011 1.00 84.19 83 TRP A O 1
ATOM 675 N N . VAL A 1 84 ? 13.659 -1.204 -7.642 1.00 82.88 84 VAL A N 1
ATOM 676 C CA . VAL A 1 84 ? 14.083 0.017 -8.328 1.00 82.88 84 VAL A CA 1
ATOM 677 C C . VAL A 1 84 ? 15.610 0.127 -8.336 1.00 82.88 84 VAL A C 1
ATOM 679 O O . VAL A 1 84 ? 16.200 0.348 -9.393 1.00 82.88 84 VAL A O 1
ATOM 682 N N . GLY A 1 85 ? 16.263 -0.105 -7.193 1.00 78.19 85 GLY A N 1
ATOM 683 C CA . GLY A 1 85 ? 17.720 -0.134 -7.080 1.00 78.19 85 GLY A CA 1
ATOM 684 C C . GLY A 1 85 ? 18.347 -1.164 -8.017 1.00 78.19 85 GLY A C 1
ATOM 685 O O . GLY A 1 85 ? 19.220 -0.819 -8.803 1.00 78.19 85 GLY A O 1
ATOM 686 N N . MET A 1 86 ? 17.869 -2.412 -8.022 1.00 77.06 86 MET A N 1
ATOM 687 C CA . MET A 1 86 ? 18.383 -3.442 -8.934 1.00 77.06 86 MET A CA 1
ATOM 688 C C . MET A 1 86 ? 18.178 -3.090 -10.412 1.00 77.06 86 MET A C 1
ATOM 690 O O . MET A 1 86 ? 19.071 -3.366 -11.216 1.00 77.06 86 MET A O 1
ATOM 694 N N . LYS A 1 87 ? 17.044 -2.481 -10.789 1.00 69.44 87 LYS A N 1
ATOM 695 C CA . LYS A 1 87 ? 16.794 -2.073 -12.181 1.00 69.44 87 LYS A CA 1
ATOM 696 C C . LYS A 1 87 ? 17.708 -0.903 -12.576 1.00 69.44 87 LYS A C 1
ATOM 698 O O . LYS A 1 87 ? 18.393 -1.010 -13.590 1.00 69.44 87 LYS A O 1
ATOM 703 N N . TYR A 1 88 ? 17.841 0.138 -11.749 1.00 66.56 88 TYR A N 1
ATOM 704 C CA . TYR A 1 88 ? 18.758 1.253 -12.030 1.00 66.56 88 TYR A CA 1
ATOM 705 C C . TYR A 1 88 ? 20.238 0.847 -11.985 1.00 66.56 88 TYR A C 1
ATOM 707 O O . TYR A 1 88 ? 20.979 1.214 -12.890 1.00 66.56 88 TYR A O 1
ATOM 715 N N . PHE A 1 89 ? 20.679 0.034 -11.019 1.00 61.88 89 PHE A N 1
ATOM 716 C CA . PHE A 1 89 ? 22.065 -0.451 -10.962 1.00 61.88 89 PHE A CA 1
ATOM 717 C C . PHE A 1 89 ? 22.412 -1.399 -12.117 1.00 61.88 89 PHE A C 1
ATOM 719 O O . PHE A 1 89 ? 23.545 -1.390 -12.593 1.00 61.88 89 PHE A O 1
ATOM 726 N N . ARG A 1 90 ? 21.453 -2.190 -12.621 1.00 60.12 90 ARG A N 1
ATOM 727 C CA . ARG A 1 90 ? 21.661 -3.047 -13.800 1.00 60.12 90 ARG A CA 1
ATOM 728 C C . ARG A 1 90 ? 21.855 -2.233 -15.085 1.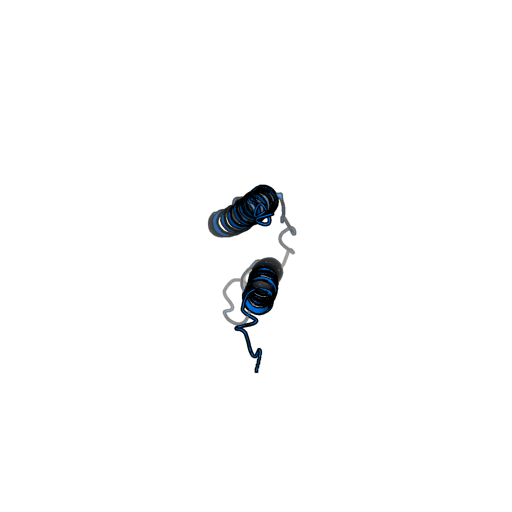00 60.12 90 ARG A C 1
ATOM 730 O O . ARG A 1 90 ? 22.650 -2.647 -15.924 1.00 60.12 90 ARG A O 1
ATOM 737 N N . HIS A 1 91 ? 21.181 -1.090 -15.217 1.00 57.59 91 HIS A N 1
ATOM 738 C CA . HIS A 1 91 ? 21.372 -0.154 -16.333 1.00 57.59 91 HIS A CA 1
ATOM 739 C C . HIS A 1 91 ? 22.535 0.830 -16.113 1.00 57.59 91 HIS A C 1
ATOM 741 O O . HIS A 1 91 ? 23.016 1.420 -17.073 1.00 57.59 91 HIS A O 1
ATOM 747 N N . ALA A 1 92 ? 23.030 0.973 -14.879 1.00 57.38 92 ALA A N 1
ATOM 748 C CA . ALA A 1 92 ? 24.177 1.807 -14.526 1.00 57.38 92 ALA A CA 1
ATOM 749 C C . ALA A 1 92 ? 25.525 1.066 -14.587 1.00 57.38 92 ALA A C 1
ATOM 751 O O . ALA A 1 92 ? 26.488 1.521 -13.969 1.00 57.38 92 ALA A O 1
ATOM 752 N N . LYS A 1 93 ? 25.640 -0.041 -15.341 1.00 55.06 93 LYS A N 1
ATOM 753 C CA . LYS A 1 93 ? 26.954 -0.512 -15.809 1.00 55.06 93 LYS A CA 1
ATOM 754 C C . LYS A 1 93 ? 27.513 0.534 -16.779 1.00 55.06 93 LYS A C 1
ATOM 756 O O . LYS A 1 93 ? 27.410 0.408 -17.992 1.00 55.06 93 LYS A O 1
ATOM 761 N N . VAL A 1 94 ? 28.033 1.609 -16.196 1.00 55.69 94 VAL A N 1
ATOM 762 C CA . VAL A 1 94 ? 28.914 2.584 -16.820 1.00 55.69 94 VAL A CA 1
ATOM 763 C C . VAL A 1 94 ? 30.085 1.790 -17.377 1.00 55.69 94 VAL A C 1
ATOM 765 O O . VAL A 1 94 ? 30.701 1.017 -16.642 1.00 55.69 94 VAL A O 1
ATOM 768 N N . GLY A 1 95 ? 30.315 1.939 -18.681 1.00 56.31 95 GLY A N 1
ATOM 769 C CA . GLY A 1 95 ? 31.386 1.277 -19.407 1.00 56.31 95 GLY A CA 1
ATOM 770 C C . GLY A 1 95 ? 32.705 1.387 -18.656 1.00 56.31 95 GLY A C 1
ATOM 771 O O . GLY A 1 95 ? 33.241 2.476 -18.465 1.00 56.31 95 GLY A O 1
ATOM 772 N N . VAL A 1 96 ? 33.203 0.239 -18.221 1.00 51.25 96 VAL A N 1
ATOM 773 C CA . VAL A 1 96 ? 34.638 0.013 -18.105 1.00 51.25 96 VAL A CA 1
ATOM 774 C C . VAL A 1 96 ? 34.949 -0.941 -19.247 1.00 51.25 96 VAL A C 1
ATOM 776 O O . VAL A 1 96 ? 35.121 -2.136 -19.039 1.00 51.25 96 VAL A O 1
ATOM 779 N N . ASP A 1 97 ? 34.881 -0.404 -20.461 1.00 48.59 97 ASP A N 1
ATOM 780 C CA . ASP A 1 97 ? 35.604 -0.974 -21.587 1.00 48.59 97 ASP A CA 1
ATOM 781 C C . ASP A 1 97 ? 36.937 -0.205 -21.628 1.00 48.59 97 ASP A C 1
ATOM 783 O O . ASP A 1 97 ? 36.934 1.024 -21.509 1.00 48.59 97 ASP A O 1
ATOM 787 N N . GLU A 1 98 ? 38.041 -0.958 -21.649 1.00 42.00 98 GLU A N 1
ATOM 788 C CA . GLU A 1 98 ? 39.451 -0.516 -21.620 1.00 42.00 98 GLU A CA 1
ATOM 789 C C . GLU A 1 98 ? 39.810 0.624 -22.588 1.00 42.00 98 GLU A C 1
ATOM 791 O O . GLU A 1 98 ? 39.293 0.650 -23.730 1.00 42.00 98 GLU A O 1
#

Sequence (98 aa):
PFEEWDYAETATWGWVILILTWVVFIVGMGSCLGVWSWAWDVGETPYAPPELEDDPTLPIVGYYPALLILSSVMAWVWVIVAWVGMKYFRHAKVGVDE

Radius of gyration: 22.29 Å; Cα contacts (8 Å, |Δi|>4): 7; chains: 1; bounding box: 55×16×72 Å

Organism: NCBI:txid1392243

Solvent-accessible surface area (backbone atoms only — not comparable to full-atom values): 6135 Å² total; per-residue (Å²): 130,83,78,77,76,68,61,64,63,54,51,52,53,51,51,52,52,50,52,53,51,49,50,53,48,52,55,50,56,31,53,78,68,54,70,46,49,83,83,63,62,71,66,80,79,84,76,70,58,86,90,51,76,81,44,85,88,57,79,61,91,62,49,67,64,50,48,52,53,52,50,50,53,52,53,49,54,49,53,50,52,52,52,51,47,54,54,52,56,66,73,57,68,68,84,83,72,135

InterPro domains:
  IPR029164 Phosphatidylinositol N-acetylglucosaminyltransferase subunit Y [PF15159] (14-91)

Foldseek 3Di:
DPPPPPVVVVVVVVVVVVVVVVVLVCVVVCVVVVVCCVVPCPDDPDDPDPVCPPPPVDDDVCNVVVVVSVVVSVVVVVVVVVVVCVVVVVVPPPDPPD

pLDDT: mean 71.07, std 11.96, range [42.0, 88.25]

Secondary structure (DSSP, 8-state):
------HHHHHHHHHHHHHHHHHHHHHHHHHHTTTTTTTS---------TTTTT-TTS--TTHHHHHHHHHHHHHHHHHHHHHHHHHHHHHT------